Protein AF-A0A6J1W9Q0-F1 (afdb_monomer_lite)

Sequence (179 aa):
AVVTSNSHYTSCCKPRTNCSWNESGKCPFRPWLVSSNSLGTTKKGIGPAYASKASRTGLRICDLLADFNEFSKKFKVLAQQYKTSYPTLNIDTEAELEQLKIYAEKIRPLVKDGVYFMYQALHGPSKKILVEGANAALLDIDFGTYPFVTSSNCTVGGVCTGLGIPPHYIGKVYGVVKA

Organism: NCBI:txid8663

Foldseek 3Di:
DEDALDLPQWDPQDDPDDDPDDPVRDDLQADPPDDVPDLPDPRRCQQVRLVCVVVVLTDGLCLLQPDLVSVLVSQVVVVVVVCVVPVPRDDPSVVVSVVSNVVNVVCVVVDDDLQVVVVCCQPPPPDDYDYDFPDAQLQAVPRHPPPSHGSHGRDPVSNCVRRVDDPVSDDDDDHDDDD

InterPro domains:
  IPR001114 Adenylosuccinate synthetase [MF_00011] (1-179)
  IPR001114 Adenylosuccinate synthetase [PF00709] (36-179)
  IPR001114 Adenylosuccinate synthetase [PTHR11846] (36-179)
  IPR001114 Adenylosuccinate synthetase [SM00788] (1-179)
  IPR027417 P-loop containing nucleoside triphosphate hydrolase [SSF52540] (35-179)
  IPR033128 Adenylosuccinate synthase, active site [PS00513] (45-56)
  IPR042109 Adenylosuccinate synthetase, domain 1 [G3DSA:3.40.440.10] (70-176)

Secondary structure (DSSP, 8-state):
-EEE-----BSS----S-----TT---S-------SS-----SSSHHHHHHHHHTT---BHHHHHS-HHHHHHHHHHHHHHHHHH-TT----HHHHHHHHHHHHHHHGGG---HHHHHHHHHHSS----EEE--S-GGG-TTTSSTTSS-SS--STHHHHHHHT--GGG----------

Structure (mmCIF, N/CA/C/O backbone):
data_AF-A0A6J1W9Q0-F1
#
_entry.id   AF-A0A6J1W9Q0-F1
#
loop_
_atom_site.group_PDB
_atom_site.id
_atom_site.type_symbol
_atom_site.label_atom_id
_atom_site.label_alt_id
_atom_site.label_comp_id
_atom_site.label_asym_id
_atom_site.label_entity_id
_atom_site.label_seq_id
_atom_site.pdbx_PDB_ins_code
_atom_site.Cartn_x
_atom_site.Cartn_y
_atom_site.Cartn_z
_atom_site.occupancy
_atom_site.B_iso_or_equiv
_atom_site.auth_seq_id
_atom_site.auth_comp_id
_atom_site.auth_asym_id
_atom_site.auth_atom_id
_atom_site.pdbx_PDB_model_num
ATOM 1 N N . ALA A 1 1 ? -5.910 10.651 14.090 1.00 31.61 1 ALA A N 1
ATOM 2 C CA . ALA A 1 1 ? -5.045 10.600 12.890 1.00 31.61 1 ALA A CA 1
ATOM 3 C C . ALA A 1 1 ? -5.776 9.805 11.821 1.00 31.61 1 ALA A C 1
ATOM 5 O O . ALA A 1 1 ? -6.305 8.749 12.156 1.00 31.61 1 ALA A O 1
ATOM 6 N N . VAL A 1 2 ? -5.869 10.334 10.599 1.00 27.55 2 VAL A N 1
ATOM 7 C CA . VAL A 1 2 ? -6.388 9.578 9.453 1.00 27.55 2 VAL A CA 1
ATOM 8 C C . VAL A 1 2 ? -5.250 8.698 8.963 1.00 27.55 2 VAL A C 1
ATOM 10 O O . VAL A 1 2 ? -4.210 9.211 8.553 1.00 27.55 2 VAL A O 1
ATOM 13 N N . VAL A 1 3 ? -5.412 7.387 9.084 1.00 34.75 3 VAL A N 1
ATOM 14 C CA . VAL A 1 3 ? -4.444 6.414 8.582 1.00 34.75 3 VAL A CA 1
ATOM 15 C C . VAL A 1 3 ? -5.132 5.693 7.441 1.00 34.75 3 VAL A C 1
ATOM 17 O O . VAL A 1 3 ? -6.069 4.927 7.648 1.00 34.75 3 VAL A O 1
ATOM 20 N N . THR A 1 4 ? -4.714 5.974 6.214 1.00 31.38 4 THR A N 1
ATOM 21 C CA . THR A 1 4 ? -5.242 5.252 5.060 1.00 31.38 4 THR A CA 1
ATOM 22 C C . THR A 1 4 ? -4.710 3.824 5.129 1.00 31.38 4 THR A C 1
ATOM 24 O O . THR A 1 4 ? -3.499 3.626 4.996 1.00 31.38 4 THR A O 1
ATOM 27 N N . SER A 1 5 ? -5.587 2.837 5.350 1.00 31.23 5 SER A N 1
ATOM 28 C CA . SER A 1 5 ? -5.245 1.412 5.278 1.00 31.23 5 SER A CA 1
ATOM 29 C C . SER A 1 5 ? -5.070 1.030 3.827 1.00 31.23 5 SER A C 1
ATOM 31 O O . SER A 1 5 ? -5.930 0.443 3.180 1.00 31.23 5 SER A O 1
ATOM 33 N N . ASN A 1 6 ? -3.937 1.421 3.293 1.00 34.41 6 ASN A N 1
ATOM 34 C CA . ASN A 1 6 ? -3.484 0.910 2.042 1.00 34.41 6 ASN A CA 1
ATOM 35 C C . ASN A 1 6 ? -2.184 0.220 2.379 1.00 34.41 6 ASN A C 1
ATOM 37 O O . ASN A 1 6 ? -1.192 0.870 2.694 1.00 34.41 6 ASN A O 1
ATOM 41 N N . SER A 1 7 ? -2.174 -1.105 2.254 1.00 30.86 7 SER A N 1
ATOM 42 C CA . SER A 1 7 ? -0.979 -1.957 2.214 1.00 30.86 7 SER A CA 1
ATOM 43 C C . SER A 1 7 ? -0.062 -1.605 1.014 1.00 30.86 7 SER A C 1
ATOM 45 O O . SER A 1 7 ? 0.660 -2.458 0.493 1.00 30.86 7 SER A O 1
ATOM 47 N N . HIS A 1 8 ? -0.130 -0.355 0.541 1.00 39.38 8 HIS A N 1
ATOM 48 C CA . HIS A 1 8 ? 0.546 0.301 -0.565 1.00 39.38 8 HIS A CA 1
ATOM 49 C C . HIS A 1 8 ? 1.897 0.851 -0.094 1.00 39.38 8 HIS A C 1
ATOM 51 O O . HIS A 1 8 ? 2.197 2.030 -0.246 1.00 39.38 8 HIS A O 1
ATOM 57 N N . TYR A 1 9 ? 2.730 -0.009 0.482 1.00 36.16 9 TYR A N 1
ATOM 58 C CA . TYR A 1 9 ? 4.167 0.270 0.554 1.00 36.16 9 TYR A CA 1
ATOM 59 C C . TYR A 1 9 ? 4.925 -0.340 -0.633 1.00 36.16 9 TYR A C 1
ATOM 61 O O . TYR A 1 9 ? 6.139 -0.194 -0.722 1.00 36.16 9 TYR A O 1
ATOM 69 N N . THR A 1 10 ? 4.211 -0.979 -1.567 1.00 30.69 10 THR A N 1
ATOM 70 C CA . THR A 1 10 ? 4.714 -1.472 -2.856 1.00 30.69 10 THR A CA 1
ATOM 71 C C . THR A 1 10 ? 4.113 -0.648 -3.993 1.00 30.69 10 THR A C 1
ATOM 73 O O . THR A 1 10 ? 2.891 -0.545 -4.097 1.00 30.69 10 THR A O 1
ATOM 76 N N . SER A 1 11 ? 4.971 -0.136 -4.872 1.00 27.98 11 SER A N 1
ATOM 77 C CA . SER A 1 11 ? 4.718 0.811 -5.972 1.00 27.98 11 SER A CA 1
ATOM 78 C C . SER A 1 11 ? 4.686 2.293 -5.581 1.00 27.98 11 SER A C 1
ATOM 80 O O . SER A 1 11 ? 3.823 2.790 -4.862 1.00 27.98 11 SER A O 1
ATOM 82 N N . CYS A 1 12 ? 5.661 3.011 -6.129 1.00 26.39 12 CYS A N 1
ATOM 83 C CA . CYS A 1 12 ? 5.947 4.432 -5.977 1.00 26.39 12 CYS A CA 1
ATOM 84 C C . CYS A 1 12 ? 4.874 5.373 -6.583 1.00 26.39 12 CYS A C 1
ATOM 86 O O . CYS A 1 12 ? 5.180 6.489 -6.983 1.00 26.39 12 CYS A O 1
ATOM 88 N N . CYS A 1 13 ? 3.610 4.949 -6.687 1.00 25.86 13 CYS A N 1
ATOM 89 C CA . CYS A 1 13 ? 2.576 5.645 -7.468 1.00 25.86 13 CYS A CA 1
ATOM 90 C C . CYS A 1 13 ? 1.477 6.335 -6.644 1.00 25.86 13 CYS A C 1
ATOM 92 O O . CYS A 1 13 ? 0.440 6.701 -7.197 1.00 25.86 13 CYS A O 1
ATOM 94 N N . LYS A 1 14 ? 1.676 6.572 -5.342 1.00 24.06 14 LYS A N 1
ATOM 95 C CA . LYS A 1 14 ? 0.823 7.519 -4.601 1.00 24.06 14 LYS A CA 1
ATOM 96 C C . LYS A 1 14 ? 1.588 8.370 -3.574 1.00 24.06 14 LYS A C 1
ATOM 98 O O . LYS A 1 14 ? 1.379 8.217 -2.374 1.00 24.06 14 LYS A O 1
ATOM 103 N N . PRO A 1 15 ? 2.370 9.370 -4.006 1.00 23.48 15 PRO A N 1
ATOM 104 C CA . PRO A 1 15 ? 2.424 10.642 -3.307 1.00 23.48 15 PRO A CA 1
ATOM 105 C C . PRO A 1 15 ? 1.226 11.480 -3.765 1.00 23.48 15 PRO A C 1
ATOM 107 O O . PRO A 1 15 ? 1.088 11.831 -4.935 1.00 23.48 15 PRO A O 1
ATOM 110 N N . ARG A 1 16 ? 0.319 11.789 -2.837 1.00 24.72 16 ARG A N 1
ATOM 111 C CA . ARG A 1 16 ? -0.738 12.784 -3.036 1.00 24.72 16 ARG A CA 1
ATOM 112 C C . ARG A 1 16 ? -0.097 14.174 -2.937 1.00 24.72 16 ARG A C 1
ATOM 114 O O . ARG A 1 16 ? -0.240 14.855 -1.933 1.00 24.72 16 ARG A O 1
ATOM 121 N N . THR A 1 17 ? 0.646 14.569 -3.960 1.00 21.19 17 THR A N 1
ATOM 122 C CA . THR A 1 17 ? 1.055 15.955 -4.199 1.00 21.19 17 THR A CA 1
ATOM 123 C C . THR A 1 17 ? 0.799 16.244 -5.666 1.00 21.19 17 THR A C 1
ATOM 125 O O . THR A 1 17 ? 1.128 15.433 -6.528 1.00 21.19 17 THR A O 1
ATOM 128 N N . ASN A 1 18 ? 0.115 17.358 -5.924 1.00 23.34 18 ASN A N 1
ATOM 129 C CA . ASN A 1 18 ? -0.249 17.851 -7.246 1.00 23.34 18 ASN A CA 1
ATOM 130 C C . ASN A 1 18 ? 0.894 17.637 -8.249 1.00 23.34 18 ASN A C 1
ATOM 132 O O . ASN A 1 18 ? 1.870 18.386 -8.250 1.00 23.34 18 ASN A O 1
ATOM 136 N N . CYS A 1 19 ? 0.768 16.618 -9.102 1.00 22.41 19 CYS A N 1
ATOM 137 C CA . CYS A 1 19 ? 1.488 16.612 -10.362 1.00 22.41 19 CYS A CA 1
ATOM 138 C C . CYS A 1 19 ? 0.915 17.776 -11.160 1.00 22.41 19 CYS A C 1
ATOM 140 O O . CYS A 1 19 ? -0.295 17.834 -11.391 1.00 22.41 19 CYS A O 1
ATOM 142 N N . SER A 1 20 ? 1.777 18.722 -11.516 1.00 19.47 20 SER A N 1
ATOM 143 C CA . SER A 1 20 ? 1.488 19.710 -12.541 1.00 19.47 20 SER A CA 1
ATOM 144 C C . SER A 1 20 ? 0.958 18.967 -13.760 1.00 19.47 20 SER A C 1
ATOM 146 O O . SER A 1 20 ? 1.630 18.118 -14.348 1.00 19.47 20 SER A O 1
ATOM 148 N N . TRP A 1 21 ? -0.304 19.241 -14.059 1.00 24.45 21 TRP A N 1
ATOM 149 C CA . TRP A 1 21 ? -0.991 18.769 -15.238 1.00 24.45 21 TRP A CA 1
ATOM 150 C C . TRP A 1 21 ? -0.261 19.348 -16.450 1.00 24.45 21 TRP A C 1
ATOM 152 O O . TRP A 1 21 ? -0.447 20.514 -16.774 1.00 24.45 21 TRP A O 1
ATOM 162 N N . ASN A 1 22 ? 0.569 18.553 -17.128 1.00 23.34 22 ASN A N 1
ATOM 163 C CA . ASN A 1 22 ? 0.804 18.821 -18.543 1.00 23.34 22 ASN A CA 1
ATOM 164 C C . ASN A 1 22 ? -0.541 18.647 -19.261 1.00 23.34 22 ASN A C 1
ATOM 166 O O . ASN A 1 22 ? -1.317 17.758 -18.890 1.00 23.34 22 ASN A O 1
ATOM 170 N N . GLU A 1 23 ? -0.793 19.458 -20.292 1.00 27.34 23 GLU A N 1
ATOM 171 C CA . GLU A 1 23 ? -2.040 19.593 -21.079 1.00 27.34 23 GLU A CA 1
ATOM 172 C C . GLU A 1 23 ? -2.612 18.282 -21.670 1.00 27.34 23 GLU A C 1
ATOM 174 O O . GLU A 1 23 ? -3.638 18.274 -22.339 1.00 27.34 23 GLU A O 1
ATOM 179 N N . SER A 1 24 ? -1.986 17.138 -21.394 1.00 28.44 24 SER A N 1
ATOM 180 C CA . SER A 1 24 ? -2.400 15.802 -21.815 1.00 28.44 24 SER A CA 1
ATOM 181 C C . SER A 1 24 ? -2.832 14.853 -20.683 1.00 28.44 24 SER A C 1
ATOM 183 O O . SER A 1 24 ? -3.277 13.745 -20.991 1.00 28.44 24 SER A O 1
ATOM 185 N N . GLY A 1 25 ? -2.744 15.239 -19.400 1.00 24.89 25 GLY A N 1
ATOM 186 C CA . GLY A 1 25 ? -3.413 14.556 -18.275 1.00 24.89 25 GLY A CA 1
ATOM 187 C C . GLY A 1 25 ? -3.114 13.057 -18.075 1.00 24.89 25 GLY A C 1
ATOM 188 O O . GLY A 1 25 ? -4.000 12.313 -17.649 1.00 24.89 25 GLY A O 1
ATOM 189 N N . LYS A 1 26 ? -1.911 12.560 -18.399 1.00 25.22 26 LYS A N 1
ATOM 190 C CA . LYS A 1 26 ? -1.602 11.111 -18.392 1.00 25.22 26 LYS A CA 1
ATOM 191 C C . LYS A 1 26 ? -0.473 10.734 -17.420 1.00 25.22 26 LYS A C 1
ATOM 193 O O . LYS A 1 26 ? 0.623 11.267 -17.502 1.00 25.22 26 LYS A O 1
ATOM 198 N N . CYS A 1 27 ? -0.745 9.756 -16.547 1.00 27.73 27 CYS A N 1
ATOM 199 C CA . CYS A 1 27 ? 0.261 9.001 -15.784 1.00 27.73 27 CYS A CA 1
ATOM 200 C C . CYS A 1 27 ? 1.094 8.093 -16.722 1.00 27.73 27 CYS A C 1
ATOM 202 O O . CYS A 1 27 ? 0.492 7.454 -17.592 1.00 27.73 27 CYS A O 1
ATOM 204 N N . PRO A 1 28 ? 2.424 7.966 -16.523 1.00 36.19 28 PRO A N 1
ATOM 205 C CA . PRO A 1 28 ? 3.300 7.135 -17.363 1.00 36.19 28 PRO A CA 1
ATOM 206 C C . PRO A 1 28 ? 3.031 5.622 -17.227 1.00 36.19 28 PRO A C 1
ATOM 208 O O . PRO A 1 28 ? 3.208 4.868 -18.181 1.00 36.19 28 PRO A O 1
ATOM 211 N N . PHE A 1 29 ? 2.470 5.167 -16.101 1.00 35.03 29 PHE A N 1
ATOM 212 C CA . PHE A 1 29 ? 2.027 3.779 -15.906 1.00 35.03 29 PHE A CA 1
ATOM 213 C C . PHE A 1 29 ? 0.600 3.537 -16.448 1.00 35.03 29 PHE A C 1
ATOM 215 O O . PHE A 1 29 ? -0.365 3.416 -15.689 1.00 35.03 29 PHE A O 1
ATOM 222 N N . ARG A 1 30 ? 0.444 3.451 -17.777 1.00 37.09 30 ARG A N 1
ATOM 223 C CA . ARG A 1 30 ? -0.787 2.946 -18.429 1.00 37.09 30 ARG A CA 1
ATOM 224 C C . ARG A 1 30 ? -0.855 1.404 -18.389 1.00 37.09 30 ARG A C 1
ATOM 226 O O . ARG A 1 30 ? 0.121 0.759 -18.753 1.00 37.09 30 ARG A O 1
ATOM 233 N N . PRO A 1 31 ? -1.996 0.780 -18.034 1.00 39.03 31 PRO A N 1
ATOM 234 C CA . PRO A 1 31 ? -2.253 -0.646 -18.250 1.00 39.03 31 PRO A CA 1
ATOM 235 C C . PRO A 1 31 ? -2.731 -0.899 -19.679 1.00 39.03 31 PRO A C 1
ATOM 237 O O . PRO A 1 31 ? -3.714 -0.300 -20.120 1.00 39.03 31 PRO A O 1
ATOM 240 N N . TRP A 1 32 ? -2.045 -1.808 -20.369 1.00 41.00 32 TRP A N 1
ATOM 241 C CA . TRP A 1 32 ? -2.254 -2.148 -21.782 1.00 41.00 32 TRP A CA 1
ATOM 242 C C . TRP A 1 32 ? -2.879 -3.534 -22.004 1.00 41.00 32 TRP A C 1
ATOM 244 O O . TRP A 1 32 ? -2.965 -4.000 -23.133 1.00 41.00 32 TRP A O 1
ATOM 254 N N . LEU A 1 33 ? -3.373 -4.184 -20.947 1.00 36.72 33 LEU A N 1
ATOM 255 C CA . LEU A 1 33 ? -4.190 -5.393 -21.071 1.00 36.72 33 LEU A CA 1
ATOM 256 C C . LEU A 1 33 ? -5.625 -4.999 -21.449 1.00 36.72 33 LEU A C 1
ATOM 258 O O . LEU A 1 33 ? -6.505 -4.900 -20.595 1.00 36.72 33 LEU A O 1
ATOM 262 N N . VAL A 1 34 ? -5.845 -4.711 -22.732 1.00 36.50 34 VAL A N 1
ATOM 263 C CA . VAL A 1 34 ? -7.186 -4.614 -23.321 1.00 36.50 34 VAL A CA 1
ATOM 264 C C . VAL A 1 34 ? -7.349 -5.789 -24.280 1.00 36.50 34 VAL A C 1
ATOM 266 O O . VAL A 1 34 ? -7.048 -5.680 -25.462 1.00 36.50 34 VAL A O 1
ATOM 269 N N . SER A 1 35 ? -7.800 -6.928 -23.756 1.00 32.72 35 SER A N 1
ATOM 270 C CA . SER A 1 35 ? -8.525 -7.915 -24.559 1.00 32.72 35 SER A CA 1
ATOM 271 C C . SER A 1 35 ? -10.020 -7.576 -24.519 1.00 32.72 35 SER A C 1
ATOM 273 O O . SER A 1 35 ? -10.472 -6.827 -23.648 1.00 32.72 35 SER A O 1
ATOM 275 N N . SER A 1 36 ? -10.790 -8.099 -25.472 1.00 36.41 36 SER A N 1
ATOM 276 C CA . SER A 1 36 ? -12.226 -7.836 -25.683 1.00 36.41 36 SER A CA 1
ATOM 277 C C . SER A 1 36 ? -13.129 -8.072 -24.458 1.00 36.41 36 SER A C 1
ATOM 279 O O . SER A 1 36 ? -14.249 -7.573 -24.439 1.00 36.41 36 SER A O 1
ATOM 281 N N . ASN A 1 37 ? -12.624 -8.727 -23.408 1.00 46.97 37 ASN A N 1
ATOM 282 C CA . ASN A 1 37 ? -13.227 -8.801 -22.074 1.00 46.97 37 ASN A CA 1
ATOM 283 C C . ASN A 1 37 ? -12.552 -7.812 -21.111 1.00 46.97 37 ASN A C 1
ATOM 285 O O . ASN A 1 37 ? -11.900 -8.198 -20.138 1.00 46.97 37 ASN A O 1
ATOM 289 N N . SER A 1 38 ? -12.657 -6.511 -21.393 1.00 55.19 38 SER A N 1
ATOM 290 C CA . SER A 1 38 ? -12.005 -5.503 -20.559 1.00 55.19 38 SER A CA 1
ATOM 291 C C . SER A 1 38 ? -12.669 -5.442 -19.179 1.00 55.19 38 SER A C 1
ATOM 293 O O . SER A 1 38 ? -13.830 -5.059 -19.068 1.00 55.19 38 SER A O 1
ATOM 295 N N . LEU A 1 39 ? -11.917 -5.745 -18.119 1.00 60.22 39 LEU A N 1
ATOM 296 C CA . LEU A 1 39 ? -12.383 -5.729 -16.721 1.00 60.22 39 LEU A CA 1
ATOM 297 C C . LEU A 1 39 ? -12.776 -4.332 -16.191 1.00 60.22 39 LEU A C 1
ATOM 299 O O . LEU A 1 39 ? -13.022 -4.174 -15.001 1.00 60.22 39 LEU A O 1
ATOM 303 N N . GLY A 1 40 ? -12.772 -3.289 -17.029 1.00 61.28 40 GLY A N 1
ATOM 304 C CA . GLY A 1 40 ? -13.080 -1.923 -16.593 1.00 61.28 40 GLY A CA 1
ATOM 305 C C . GLY A 1 40 ? -12.062 -1.352 -15.598 1.00 61.28 40 GLY A C 1
ATOM 306 O O . GLY A 1 40 ? -12.415 -0.542 -14.744 1.00 61.28 40 GLY A O 1
ATOM 307 N N . THR A 1 41 ? -10.791 -1.772 -15.669 1.00 67.81 41 THR A N 1
ATOM 308 C CA . THR A 1 41 ? -9.772 -1.293 -14.722 1.00 67.81 41 THR A CA 1
ATOM 309 C C . THR A 1 41 ? -9.579 0.223 -14.827 1.00 67.81 41 THR A C 1
ATOM 311 O O . THR A 1 41 ? -9.686 0.818 -15.899 1.00 67.81 41 THR A O 1
ATOM 314 N N . THR A 1 42 ? -9.202 0.865 -13.716 1.00 70.06 42 THR A N 1
ATOM 315 C CA . THR A 1 42 ? -8.977 2.326 -13.652 1.00 70.06 42 THR A CA 1
ATOM 316 C C . THR A 1 42 ? -7.806 2.819 -14.503 1.00 70.06 42 THR A C 1
ATOM 318 O O . THR A 1 42 ? -7.540 4.018 -14.548 1.00 70.06 42 THR A O 1
ATOM 321 N N . LYS A 1 43 ? -7.077 1.907 -15.158 1.00 73.44 43 LYS A N 1
ATOM 322 C CA . LYS A 1 43 ? -5.883 2.199 -15.950 1.00 73.44 43 LYS A CA 1
ATOM 323 C C . LYS A 1 43 ? -4.785 2.943 -15.162 1.00 73.44 43 LYS A C 1
ATOM 325 O O . LYS A 1 43 ? -4.034 3.721 -15.736 1.00 73.44 43 LYS A O 1
ATOM 330 N N . LYS A 1 44 ? -4.675 2.678 -13.852 1.00 74.19 44 LYS A N 1
ATOM 331 C CA . LYS A 1 44 ? -3.683 3.292 -12.938 1.00 74.19 44 LYS A CA 1
ATOM 332 C C . LYS A 1 44 ? -2.527 2.370 -12.522 1.00 74.19 44 LYS A C 1
ATOM 334 O O . LYS A 1 44 ? -1.796 2.697 -11.599 1.00 74.19 44 LYS A O 1
ATOM 339 N N . GLY A 1 45 ? -2.405 1.183 -13.118 1.00 77.75 45 GLY A N 1
ATOM 340 C CA . GLY A 1 45 ? -1.315 0.248 -12.799 1.00 77.75 45 GLY A CA 1
ATOM 341 C C . GLY A 1 45 ? -1.455 -0.521 -11.475 1.00 77.75 45 GLY A C 1
ATOM 342 O O . GLY A 1 45 ? -0.514 -1.201 -11.081 1.00 77.75 45 GLY A O 1
ATOM 343 N N . ILE A 1 46 ? -2.619 -0.475 -10.810 1.00 80.69 46 ILE A N 1
ATOM 344 C CA . ILE A 1 46 ? -2.839 -1.157 -9.517 1.00 80.69 46 ILE A CA 1
ATOM 345 C C . ILE A 1 46 ? -2.650 -2.678 -9.632 1.00 80.69 46 ILE A C 1
ATOM 347 O O . ILE A 1 46 ? -1.904 -3.257 -8.851 1.00 80.69 46 ILE A O 1
ATOM 351 N N . GLY A 1 47 ? -3.260 -3.320 -10.633 1.00 82.31 47 GLY A N 1
ATOM 352 C CA . GLY A 1 47 ? -3.129 -4.768 -10.840 1.00 82.31 47 GLY A CA 1
ATOM 353 C C . GLY A 1 47 ? -1.678 -5.229 -11.038 1.00 82.31 47 GLY A C 1
ATOM 354 O O . GLY A 1 47 ? -1.208 -6.057 -10.259 1.00 82.31 47 GLY A O 1
ATOM 355 N N . PRO A 1 48 ? -0.928 -4.657 -12.004 1.00 82.62 48 PRO A N 1
ATOM 356 C CA . PRO A 1 48 ? 0.490 -4.974 -12.193 1.00 82.62 48 PRO A CA 1
ATOM 357 C C . PRO A 1 48 ? 1.348 -4.765 -10.935 1.00 82.62 48 PRO A C 1
ATOM 359 O O . PRO A 1 48 ? 2.179 -5.611 -10.609 1.00 82.62 48 PRO A O 1
ATOM 362 N N . ALA A 1 49 ? 1.107 -3.695 -10.169 1.00 83.81 49 ALA A N 1
ATOM 363 C CA . ALA A 1 49 ? 1.816 -3.461 -8.911 1.00 83.81 49 ALA A CA 1
ATOM 364 C C . ALA A 1 49 ? 1.573 -4.579 -7.877 1.00 83.81 49 ALA A C 1
ATOM 366 O O . ALA A 1 49 ? 2.520 -5.047 -7.237 1.00 83.81 49 ALA A O 1
ATOM 367 N N . TYR A 1 50 ? 0.327 -5.043 -7.733 1.00 84.50 50 TYR A N 1
ATOM 368 C CA . TYR A 1 50 ? -0.008 -6.176 -6.862 1.00 84.50 50 TYR A CA 1
ATOM 369 C C . TYR A 1 50 ? 0.550 -7.507 -7.388 1.00 84.50 50 TYR A C 1
ATOM 371 O O . TYR A 1 50 ? 0.992 -8.331 -6.588 1.00 84.50 50 TYR A O 1
ATOM 379 N N . ALA A 1 51 ? 0.635 -7.697 -8.707 1.00 85.19 51 ALA A N 1
ATOM 380 C CA . ALA A 1 51 ? 1.273 -8.871 -9.304 1.00 85.19 51 ALA A CA 1
ATOM 381 C C . ALA A 1 51 ? 2.783 -8.923 -9.006 1.00 85.19 51 ALA A C 1
ATOM 383 O O . ALA A 1 51 ? 3.296 -9.971 -8.606 1.00 85.19 51 ALA A O 1
ATOM 384 N N . SER A 1 52 ? 3.496 -7.793 -9.102 1.00 85.25 52 SER A N 1
ATOM 385 C CA . SER A 1 52 ? 4.907 -7.707 -8.689 1.00 85.25 52 SER A CA 1
ATOM 386 C C . SER A 1 52 ? 5.093 -7.929 -7.187 1.00 85.25 52 SER A C 1
ATOM 388 O O . SER A 1 52 ? 6.082 -8.537 -6.777 1.00 85.25 52 SER A O 1
ATOM 390 N N . LYS A 1 53 ? 4.144 -7.481 -6.353 1.00 86.56 53 LYS A N 1
ATOM 391 C CA . LYS A 1 53 ? 4.140 -7.784 -4.913 1.00 86.56 53 LYS A CA 1
ATOM 392 C C . LYS A 1 53 ? 3.997 -9.288 -4.664 1.00 86.56 53 LYS A C 1
ATOM 394 O O . LYS A 1 53 ? 4.789 -9.843 -3.909 1.00 86.56 53 LYS A O 1
ATOM 399 N N . ALA A 1 54 ? 3.030 -9.942 -5.309 1.00 86.19 54 ALA A N 1
ATOM 400 C CA . ALA A 1 54 ? 2.812 -11.385 -5.187 1.00 86.19 54 ALA A CA 1
ATOM 401 C C . ALA A 1 54 ? 4.020 -12.193 -5.690 1.00 86.19 54 ALA A C 1
ATOM 403 O O . ALA A 1 54 ? 4.437 -13.154 -5.048 1.00 86.19 54 ALA A O 1
ATOM 404 N N . SER A 1 55 ? 4.643 -11.732 -6.778 1.00 88.38 55 SER A N 1
ATOM 405 C CA . SER A 1 55 ? 5.847 -12.335 -7.368 1.00 88.38 55 SER A CA 1
ATOM 406 C C . SER A 1 55 ? 7.135 -12.012 -6.603 1.00 88.38 55 SER A C 1
ATOM 408 O O . SER A 1 55 ? 8.197 -12.504 -6.970 1.00 88.38 55 SER A O 1
ATOM 410 N N . ARG A 1 56 ? 7.070 -11.179 -5.551 1.00 87.62 56 ARG A N 1
ATOM 411 C CA . ARG A 1 56 ? 8.220 -10.720 -4.745 1.00 87.62 56 ARG A CA 1
ATOM 412 C C . ARG A 1 56 ? 9.308 -9.993 -5.552 1.00 87.62 56 ARG A C 1
ATOM 414 O O . ARG A 1 56 ? 10.438 -9.873 -5.093 1.00 87.62 56 ARG A O 1
ATOM 421 N N . THR A 1 57 ? 8.960 -9.474 -6.728 1.00 85.31 57 THR A N 1
ATOM 422 C CA . THR A 1 57 ? 9.840 -8.674 -7.598 1.00 85.31 57 THR A CA 1
ATOM 423 C C . THR A 1 57 ? 9.582 -7.171 -7.474 1.00 85.31 57 THR A C 1
ATOM 425 O O . THR A 1 57 ? 10.320 -6.360 -8.028 1.00 85.31 57 THR A O 1
ATOM 428 N N . GLY A 1 58 ? 8.519 -6.781 -6.765 1.00 83.75 58 GLY A N 1
ATOM 429 C CA . GLY A 1 58 ? 8.142 -5.384 -6.576 1.00 83.75 58 GLY A CA 1
ATOM 430 C C . GLY A 1 58 ? 9.103 -4.602 -5.678 1.00 83.75 58 GLY A C 1
ATOM 431 O O . GLY A 1 58 ? 9.690 -5.142 -4.745 1.00 83.75 58 GLY A O 1
ATOM 432 N N . LEU A 1 59 ? 9.191 -3.298 -5.937 1.00 87.31 59 LEU A N 1
ATOM 433 C CA . LEU A 1 59 ? 9.980 -2.348 -5.151 1.00 87.31 59 LEU A CA 1
ATOM 434 C C . LEU A 1 59 ? 9.118 -1.624 -4.116 1.00 87.31 59 LEU A C 1
ATOM 436 O O . LEU A 1 59 ? 7.948 -1.294 -4.372 1.00 87.31 59 LEU A O 1
ATOM 440 N N . ARG A 1 60 ? 9.713 -1.352 -2.953 1.00 87.25 60 ARG A N 1
ATOM 441 C CA . ARG A 1 60 ? 9.081 -0.655 -1.830 1.00 87.25 60 ARG A CA 1
ATOM 442 C C . ARG A 1 60 ? 9.717 0.704 -1.566 1.00 87.25 60 ARG A C 1
ATOM 444 O O . ARG A 1 60 ? 10.831 0.990 -1.991 1.00 87.25 60 ARG A O 1
ATOM 451 N N . ILE A 1 61 ? 9.012 1.527 -0.791 1.00 87.62 61 ILE A N 1
ATOM 452 C CA . ILE A 1 61 ? 9.503 2.847 -0.356 1.00 87.62 61 ILE A CA 1
ATOM 453 C C . ILE A 1 61 ? 10.798 2.725 0.464 1.00 87.62 61 ILE A C 1
ATOM 455 O O . ILE A 1 61 ? 11.685 3.563 0.328 1.00 87.62 61 ILE A O 1
ATOM 459 N N . CYS A 1 62 ? 10.937 1.672 1.276 1.00 86.56 62 CYS A N 1
ATOM 460 C CA . CYS A 1 62 ? 12.176 1.424 2.015 1.00 86.56 62 CYS A CA 1
ATOM 461 C C . CYS A 1 62 ? 13.372 1.200 1.081 1.00 86.56 62 CYS A C 1
ATOM 463 O O . CYS A 1 62 ? 14.458 1.684 1.375 1.00 86.56 62 CYS A O 1
ATOM 465 N N . ASP A 1 63 ? 13.161 0.533 -0.057 1.00 86.31 63 ASP A N 1
ATOM 466 C CA . ASP A 1 63 ? 14.222 0.266 -1.029 1.00 86.31 63 ASP A CA 1
ATOM 467 C C . ASP A 1 63 ? 14.647 1.566 -1.731 1.00 86.31 63 ASP A C 1
ATOM 469 O O . ASP A 1 63 ? 15.830 1.775 -1.966 1.00 86.31 63 ASP A O 1
ATOM 473 N N . LEU A 1 64 ? 13.692 2.464 -2.012 1.00 88.00 64 LEU A N 1
ATOM 474 C CA . LEU A 1 64 ? 13.955 3.771 -2.627 1.00 88.00 64 LEU A CA 1
ATOM 475 C C . LEU A 1 64 ? 14.782 4.698 -1.724 1.00 88.00 64 LEU A C 1
ATOM 477 O O . LEU A 1 64 ? 15.595 5.474 -2.220 1.00 88.00 64 LEU A O 1
ATOM 481 N N . LEU A 1 65 ? 14.553 4.650 -0.409 1.00 86.44 65 LEU A N 1
ATOM 482 C CA . LEU A 1 65 ? 15.200 5.552 0.548 1.00 86.44 65 LEU A CA 1
ATOM 483 C C . LEU A 1 65 ? 16.521 5.027 1.125 1.00 86.44 65 LEU A C 1
ATOM 485 O O . LEU A 1 65 ? 17.236 5.823 1.734 1.00 86.44 65 LEU A O 1
ATOM 489 N N . ALA A 1 66 ? 16.818 3.733 0.961 1.00 86.00 66 ALA A N 1
ATOM 490 C CA . ALA A 1 66 ? 18.020 3.086 1.486 1.00 86.00 66 ALA A CA 1
ATOM 491 C C . ALA A 1 66 ? 19.266 3.402 0.638 1.00 86.00 66 ALA A C 1
ATOM 493 O O . ALA A 1 66 ? 19.941 4.398 0.890 1.00 86.00 66 ALA A O 1
ATOM 494 N N . ASP A 1 67 ? 19.565 2.581 -0.373 1.00 91.00 67 ASP A N 1
ATOM 495 C CA . ASP A 1 67 ? 20.630 2.833 -1.348 1.00 91.00 67 ASP A CA 1
ATOM 496 C C . ASP A 1 67 ? 20.027 3.001 -2.744 1.00 91.00 67 ASP A C 1
ATOM 498 O O . ASP A 1 67 ? 19.496 2.063 -3.348 1.00 91.00 67 ASP A O 1
ATOM 502 N N . PHE A 1 68 ? 20.146 4.215 -3.279 1.00 90.62 68 PHE A N 1
ATOM 503 C CA . PHE A 1 68 ? 19.624 4.553 -4.595 1.00 90.62 68 PHE A CA 1
ATOM 504 C C . PHE A 1 68 ? 20.317 3.772 -5.724 1.00 90.62 68 PHE A C 1
ATOM 506 O O . PHE A 1 68 ? 19.696 3.494 -6.753 1.00 90.62 68 PHE A O 1
ATOM 513 N N . ASN A 1 69 ? 21.581 3.374 -5.550 1.00 91.81 69 ASN A N 1
ATOM 514 C CA . ASN A 1 69 ? 22.306 2.596 -6.555 1.00 91.81 69 ASN A CA 1
ATOM 515 C C . ASN A 1 69 ? 21.761 1.168 -6.644 1.00 91.81 69 ASN A C 1
ATOM 517 O O . ASN A 1 69 ? 21.514 0.660 -7.742 1.00 91.81 69 ASN A O 1
ATOM 521 N N . GLU A 1 70 ? 21.540 0.521 -5.498 1.00 91.56 70 GLU A N 1
ATOM 522 C CA . GLU A 1 70 ? 20.908 -0.797 -5.440 1.00 91.56 70 GLU A CA 1
ATOM 523 C C . GLU A 1 70 ? 19.461 -0.743 -5.951 1.00 91.56 70 GLU A C 1
ATOM 525 O O . GLU A 1 70 ? 19.057 -1.580 -6.765 1.00 91.56 70 GLU A O 1
ATOM 530 N N . PHE A 1 71 ? 18.702 0.282 -5.550 1.00 91.56 71 PHE A N 1
ATOM 531 C CA . PHE A 1 71 ? 17.353 0.528 -6.054 1.00 91.56 71 PHE A CA 1
ATOM 532 C C . PHE A 1 71 ? 17.331 0.648 -7.581 1.00 91.56 71 PHE A C 1
ATOM 534 O O . PHE A 1 71 ? 16.537 -0.023 -8.241 1.00 91.56 71 PHE A O 1
ATOM 541 N N . SER A 1 72 ? 18.243 1.439 -8.152 1.00 91.75 72 SER A N 1
ATOM 542 C CA . SER A 1 72 ? 18.343 1.652 -9.600 1.00 91.75 72 SER A CA 1
ATOM 543 C C . SER A 1 72 ? 18.618 0.351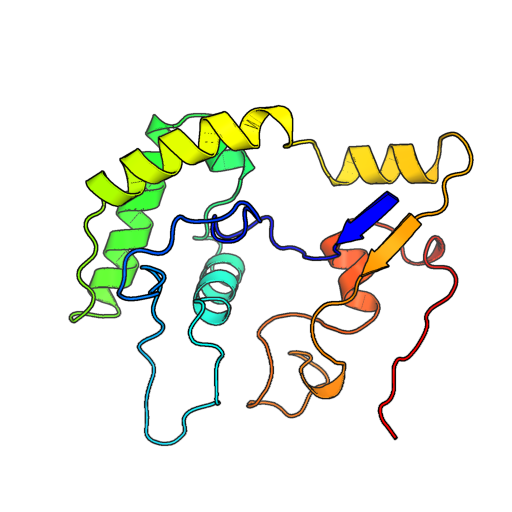 -10.351 1.00 91.75 72 SER A C 1
ATOM 545 O O . SER A 1 72 ? 18.002 0.091 -11.385 1.00 91.75 72 SER A O 1
ATOM 547 N N . LYS A 1 73 ? 19.492 -0.515 -9.819 1.00 93.50 73 LYS A N 1
ATOM 548 C CA . LYS A 1 73 ? 19.747 -1.846 -10.395 1.00 93.50 73 LYS A CA 1
ATOM 549 C C . LYS A 1 73 ? 18.476 -2.694 -10.407 1.00 93.50 73 LYS A C 1
ATOM 551 O O . LYS A 1 73 ? 18.114 -3.233 -11.452 1.00 93.50 73 LYS A O 1
ATOM 556 N N . LYS A 1 74 ? 17.767 -2.779 -9.275 1.00 89.25 74 LYS A N 1
ATOM 557 C CA . LYS A 1 74 ? 16.522 -3.559 -9.175 1.00 89.25 74 LYS A CA 1
ATOM 558 C C . LYS A 1 74 ? 15.413 -2.988 -10.068 1.00 89.25 74 LYS A C 1
ATOM 560 O O . LYS A 1 74 ? 14.684 -3.753 -10.694 1.00 89.25 74 LYS A O 1
ATOM 565 N N . PHE A 1 75 ? 15.319 -1.663 -10.187 1.00 90.44 75 PHE A N 1
ATOM 566 C CA . PHE A 1 75 ? 14.371 -0.986 -11.075 1.00 90.44 75 PHE A CA 1
ATOM 567 C C . PHE A 1 75 ? 14.615 -1.325 -12.545 1.00 90.44 75 PHE A C 1
ATOM 569 O O . PHE A 1 75 ? 13.671 -1.677 -13.247 1.00 90.44 75 PHE A O 1
ATOM 576 N N . LYS A 1 76 ? 15.873 -1.305 -13.004 1.00 90.94 76 LYS A N 1
ATOM 577 C CA . LYS A 1 76 ? 16.221 -1.680 -14.384 1.00 90.94 76 LYS A CA 1
ATOM 578 C C . LYS A 1 76 ? 15.879 -3.138 -14.689 1.00 90.94 76 LYS A C 1
ATOM 580 O O . LYS A 1 76 ? 15.323 -3.416 -15.747 1.00 90.94 76 LYS A O 1
ATOM 585 N N . VAL A 1 77 ? 16.142 -4.055 -13.754 1.00 91.00 77 VAL A N 1
ATOM 586 C CA . VAL A 1 77 ? 15.755 -5.471 -13.892 1.00 91.00 77 VAL A CA 1
ATOM 587 C C . VAL A 1 77 ? 14.236 -5.610 -14.016 1.00 91.00 77 VAL A C 1
ATOM 589 O O . VAL A 1 77 ? 13.755 -6.277 -14.931 1.00 91.00 77 VAL A O 1
ATOM 592 N N . LEU A 1 78 ? 13.477 -4.942 -13.144 1.00 87.25 78 LEU A N 1
ATOM 593 C CA . LEU A 1 78 ? 12.015 -4.969 -13.178 1.00 87.25 78 LEU A CA 1
ATOM 594 C C . LEU A 1 78 ? 11.472 -4.382 -14.491 1.00 87.25 78 LEU A C 1
ATOM 596 O O . LEU A 1 78 ? 10.617 -4.987 -15.134 1.00 87.25 78 LEU A O 1
ATOM 600 N N . ALA A 1 79 ? 11.995 -3.235 -14.926 1.00 87.56 79 ALA A N 1
ATOM 601 C CA . ALA A 1 79 ? 11.612 -2.605 -16.186 1.00 87.56 79 ALA A CA 1
ATOM 602 C C . ALA A 1 79 ? 11.905 -3.513 -17.388 1.00 87.56 79 ALA A C 1
ATOM 604 O O . ALA A 1 79 ? 11.070 -3.625 -18.285 1.00 87.56 79 ALA A O 1
ATOM 605 N N . GLN A 1 80 ? 13.045 -4.210 -17.391 1.00 87.81 80 GLN A N 1
ATOM 606 C CA . GLN A 1 80 ? 13.391 -5.157 -18.448 1.00 87.81 80 GLN A CA 1
ATOM 607 C C . GLN A 1 80 ? 12.423 -6.346 -18.493 1.00 87.81 80 GLN A C 1
ATOM 609 O O . GLN A 1 80 ? 11.960 -6.705 -19.572 1.00 87.81 80 GLN A O 1
ATOM 614 N N . GLN A 1 81 ? 12.047 -6.909 -17.340 1.00 85.12 81 GLN A N 1
ATOM 615 C CA . GLN A 1 81 ? 11.039 -7.977 -17.264 1.00 85.12 81 GLN A CA 1
ATOM 616 C C . GLN A 1 81 ? 9.691 -7.534 -17.853 1.00 85.12 81 GLN A C 1
ATOM 618 O O . GLN A 1 81 ? 9.044 -8.287 -18.589 1.00 85.12 81 GLN A O 1
ATOM 623 N N . TYR A 1 82 ? 9.283 -6.293 -17.571 1.00 82.81 82 TYR A N 1
ATOM 624 C CA . TYR A 1 82 ? 8.078 -5.710 -18.155 1.00 82.81 82 TYR A CA 1
ATOM 625 C C . TYR A 1 82 ? 8.205 -5.498 -19.668 1.00 82.81 82 TYR A C 1
ATOM 627 O O . TYR A 1 82 ? 7.265 -5.826 -20.385 1.00 82.81 82 TYR A O 1
ATOM 635 N N . LYS A 1 83 ? 9.354 -5.033 -20.175 1.00 84.44 83 LYS A N 1
ATOM 636 C CA . LYS A 1 83 ? 9.606 -4.908 -21.625 1.00 84.44 83 LYS A CA 1
ATOM 637 C C . LYS A 1 83 ? 9.541 -6.259 -22.342 1.00 84.44 83 LYS A C 1
ATOM 639 O O . LYS A 1 83 ? 8.959 -6.347 -23.416 1.00 84.44 83 LYS A O 1
ATOM 644 N N . THR A 1 84 ? 10.083 -7.322 -21.742 1.00 86.06 84 THR A N 1
ATOM 645 C CA . THR A 1 84 ? 10.002 -8.681 -22.304 1.00 86.06 84 THR A CA 1
ATOM 646 C C . THR A 1 84 ? 8.565 -9.198 -22.345 1.00 86.06 84 THR A C 1
ATOM 648 O O . THR A 1 84 ? 8.159 -9.808 -23.328 1.00 86.06 84 THR A O 1
ATOM 651 N N . SER A 1 85 ? 7.787 -8.937 -21.293 1.00 81.12 85 SER A N 1
ATOM 652 C CA . SER A 1 85 ? 6.387 -9.379 -21.212 1.00 81.12 85 SER A CA 1
ATOM 653 C C . SER A 1 85 ? 5.455 -8.557 -22.111 1.00 81.12 85 SER A C 1
ATOM 655 O O . SER A 1 85 ? 4.427 -9.057 -22.558 1.00 81.12 85 SER A O 1
ATOM 657 N N . TYR A 1 86 ? 5.810 -7.297 -22.376 1.00 81.38 86 TYR A N 1
ATOM 658 C CA . TYR A 1 86 ? 5.015 -6.346 -23.149 1.00 81.38 86 TYR A CA 1
ATOM 659 C C . TYR A 1 86 ? 5.906 -5.630 -24.179 1.00 81.38 86 TYR A C 1
ATOM 661 O O . TYR A 1 86 ? 6.388 -4.530 -23.908 1.00 81.38 86 TYR A O 1
ATOM 669 N N . PRO A 1 87 ? 6.099 -6.201 -25.382 1.00 77.06 87 PRO A N 1
ATOM 670 C CA . PRO A 1 87 ? 7.033 -5.670 -26.384 1.00 77.06 87 PRO A CA 1
ATOM 671 C C . PRO A 1 87 ? 6.713 -4.247 -26.864 1.00 77.06 87 PRO A C 1
ATOM 673 O O . PRO A 1 87 ? 7.592 -3.523 -27.316 1.00 77.06 87 PRO A O 1
ATOM 676 N N . THR A 1 88 ? 5.451 -3.825 -26.758 1.00 79.19 88 THR A N 1
ATOM 677 C CA . THR A 1 88 ? 4.990 -2.477 -27.128 1.00 79.19 88 THR A CA 1
ATOM 678 C C . THR A 1 88 ? 5.262 -1.424 -26.050 1.00 79.19 88 THR A C 1
ATOM 680 O O . THR A 1 88 ? 4.943 -0.250 -26.238 1.00 79.19 88 THR A O 1
ATOM 683 N N . LEU A 1 89 ? 5.782 -1.826 -24.888 1.00 75.75 89 LEU A N 1
ATOM 684 C CA . LEU A 1 89 ? 5.997 -0.948 -23.749 1.00 75.75 89 LEU A CA 1
ATOM 685 C C . LEU A 1 89 ? 7.350 -0.242 -23.872 1.00 75.75 89 LEU A C 1
ATOM 687 O O . LEU A 1 89 ? 8.401 -0.818 -23.593 1.00 75.75 89 LEU A O 1
ATOM 691 N N . ASN A 1 90 ? 7.317 1.036 -24.247 1.00 77.94 90 ASN A N 1
ATOM 692 C CA . ASN A 1 90 ? 8.503 1.879 -24.212 1.00 77.94 90 ASN A CA 1
ATOM 693 C C . ASN A 1 90 ? 8.633 2.535 -22.829 1.00 77.94 90 ASN A C 1
ATOM 695 O O . ASN A 1 90 ? 7.747 3.279 -22.411 1.00 77.94 90 ASN A O 1
ATOM 699 N N . ILE A 1 91 ? 9.721 2.234 -22.120 1.00 78.38 91 ILE A N 1
ATOM 700 C CA . ILE A 1 91 ? 10.054 2.832 -20.820 1.00 78.38 91 ILE A CA 1
ATOM 701 C C . ILE A 1 91 ? 11.435 3.457 -20.952 1.00 78.38 91 ILE A C 1
ATOM 703 O O . ILE A 1 91 ? 12.413 2.734 -21.188 1.00 78.38 91 ILE A O 1
ATOM 707 N N . ASP A 1 92 ? 11.498 4.768 -20.747 1.00 87.44 92 ASP A N 1
ATOM 708 C CA . ASP A 1 92 ? 12.743 5.476 -20.484 1.00 87.44 92 ASP A CA 1
ATOM 709 C C . ASP A 1 92 ? 13.108 5.269 -19.012 1.00 87.44 92 ASP A C 1
ATOM 711 O O . ASP A 1 92 ? 12.550 5.894 -18.112 1.00 87.44 92 ASP A O 1
ATOM 715 N N . THR A 1 93 ? 13.994 4.309 -18.750 1.00 86.81 93 THR A N 1
ATOM 716 C CA . THR A 1 93 ? 14.335 3.948 -17.372 1.00 86.81 93 THR A CA 1
ATOM 717 C C . THR A 1 93 ? 15.088 5.060 -16.663 1.00 86.81 93 THR A C 1
ATOM 719 O O . THR A 1 93 ? 14.965 5.177 -15.446 1.00 86.81 93 THR A O 1
ATOM 722 N N . GLU A 1 94 ? 15.842 5.878 -17.397 1.00 89.06 94 GLU A N 1
ATOM 723 C CA . GLU A 1 94 ? 16.760 6.828 -16.777 1.00 89.06 94 GLU A CA 1
ATOM 724 C C . GLU A 1 94 ? 16.017 8.107 -16.405 1.00 89.06 94 GLU A C 1
ATOM 726 O O . GLU A 1 94 ? 16.189 8.600 -15.289 1.00 89.06 94 GLU A O 1
ATOM 731 N N . ALA A 1 95 ? 15.099 8.561 -17.266 1.00 88.75 95 ALA A N 1
ATOM 732 C CA . ALA A 1 95 ? 14.185 9.655 -16.945 1.00 88.75 95 ALA A CA 1
ATOM 733 C C . ALA A 1 95 ? 13.288 9.320 -15.739 1.00 88.75 95 ALA A C 1
ATOM 735 O O . ALA A 1 95 ? 13.106 10.147 -14.843 1.00 88.75 95 ALA A O 1
ATOM 736 N N . GLU A 1 96 ? 12.755 8.095 -15.671 1.00 88.19 96 GLU A N 1
ATOM 737 C CA . GLU A 1 96 ? 11.937 7.655 -14.533 1.00 88.19 96 GLU A CA 1
ATOM 738 C C . GLU A 1 96 ? 12.761 7.590 -13.238 1.00 88.19 96 GLU A C 1
ATOM 740 O O . GLU A 1 96 ? 12.299 8.033 -12.186 1.00 88.19 96 GLU A O 1
ATOM 745 N N . LEU A 1 97 ? 14.005 7.099 -13.293 1.00 88.62 97 LEU A N 1
ATOM 746 C CA . LEU A 1 97 ? 14.897 7.093 -12.130 1.00 88.62 97 LEU A CA 1
ATOM 747 C C . LEU A 1 97 ? 15.213 8.509 -11.638 1.00 88.62 97 LEU A C 1
ATOM 749 O O . LEU A 1 97 ? 15.209 8.748 -10.428 1.00 88.62 97 LEU A O 1
ATOM 753 N N . GLU A 1 98 ? 15.439 9.461 -12.541 1.00 91.12 98 GLU A N 1
ATOM 754 C CA . GLU A 1 98 ? 15.672 10.859 -12.173 1.00 91.12 98 GLU A CA 1
ATOM 755 C C . GLU A 1 98 ? 14.452 11.472 -11.469 1.00 91.12 98 GLU A C 1
ATOM 757 O O . GLU A 1 98 ? 14.582 12.081 -10.402 1.00 91.12 98 GLU A O 1
ATOM 762 N N . GLN A 1 99 ? 13.245 11.228 -11.986 1.00 89.50 99 GLN A N 1
ATOM 763 C CA . GLN A 1 99 ? 12.009 11.661 -11.329 1.00 89.50 99 GLN A CA 1
ATOM 764 C C . GLN A 1 99 ? 11.827 11.010 -9.953 1.00 89.50 99 GLN A C 1
ATOM 766 O O . GLN A 1 99 ? 11.494 11.689 -8.976 1.00 89.50 99 GLN A O 1
ATOM 771 N N . LEU A 1 100 ? 12.087 9.705 -9.842 1.00 88.31 100 LEU A N 1
ATOM 772 C CA . LEU A 1 100 ? 12.005 8.972 -8.579 1.00 88.31 100 LEU A CA 1
ATOM 773 C C . LEU A 1 100 ? 12.975 9.522 -7.535 1.00 88.31 100 LEU A C 1
ATOM 775 O O . LEU A 1 100 ? 12.616 9.587 -6.361 1.00 88.31 100 LEU A O 1
ATOM 779 N N . LYS A 1 101 ? 14.159 9.985 -7.945 1.00 88.56 101 LYS A N 1
ATOM 780 C CA . LYS A 1 101 ? 15.122 10.646 -7.056 1.00 88.56 101 LYS A CA 1
ATOM 781 C C . LYS A 1 101 ? 14.571 11.958 -6.493 1.00 88.56 101 LYS A C 1
ATOM 783 O O . LYS A 1 101 ? 14.674 12.203 -5.294 1.00 88.56 101 LYS A O 1
ATOM 788 N N . ILE A 1 102 ? 13.922 12.771 -7.328 1.00 91.12 102 ILE A N 1
ATOM 789 C CA . ILE A 1 102 ? 13.272 14.017 -6.886 1.00 91.12 102 ILE A CA 1
ATOM 790 C C . ILE A 1 102 ? 12.149 13.711 -5.888 1.00 91.12 102 ILE A C 1
ATOM 792 O O . ILE A 1 102 ? 12.003 14.397 -4.872 1.00 91.12 102 ILE A O 1
ATOM 796 N N . TYR A 1 103 ? 11.345 12.678 -6.152 1.00 88.94 103 TYR A N 1
ATOM 797 C CA . TYR A 1 103 ? 10.288 12.269 -5.231 1.00 88.94 103 TYR A CA 1
ATOM 798 C C . TYR A 1 103 ? 10.837 11.693 -3.930 1.00 88.94 103 TYR A C 1
ATOM 800 O O . TYR A 1 103 ? 10.284 12.008 -2.878 1.00 88.94 103 TYR A O 1
ATOM 808 N N . ALA A 1 104 ? 11.922 10.917 -3.982 1.00 88.69 104 ALA A N 1
ATOM 809 C CA . ALA A 1 104 ? 12.573 10.339 -2.812 1.00 88.69 104 ALA A CA 1
ATOM 810 C C . ALA A 1 104 ? 12.927 11.420 -1.784 1.00 88.69 104 ALA A C 1
ATOM 812 O O . ALA A 1 104 ? 12.558 11.291 -0.618 1.00 88.69 104 ALA A O 1
ATOM 813 N N . GLU A 1 105 ? 13.530 12.530 -2.218 1.00 89.94 105 GLU A N 1
ATOM 814 C CA . GLU A 1 105 ? 13.877 13.637 -1.318 1.00 89.94 105 GLU A CA 1
ATOM 815 C C . GLU A 1 105 ? 12.640 14.319 -0.714 1.00 89.94 105 GLU A C 1
ATOM 817 O O . GLU A 1 105 ? 12.623 14.648 0.472 1.00 89.94 105 GLU A O 1
ATOM 822 N N . LYS A 1 106 ? 11.554 14.464 -1.485 1.00 90.50 106 LYS A N 1
ATOM 823 C CA . LYS A 1 106 ? 10.300 15.060 -0.989 1.00 90.50 106 LYS A CA 1
ATOM 824 C C . LYS A 1 106 ? 9.577 14.171 0.024 1.00 90.50 106 LYS A C 1
ATOM 826 O O . LYS A 1 106 ? 8.962 14.688 0.955 1.00 90.50 106 LYS A O 1
ATOM 831 N N . ILE A 1 107 ? 9.602 12.850 -0.164 1.00 90.00 107 ILE A N 1
ATOM 832 C CA . ILE A 1 107 ? 8.885 11.908 0.710 1.00 90.00 107 ILE A CA 1
ATOM 833 C C . ILE A 1 107 ? 9.713 11.473 1.916 1.00 90.00 107 ILE A C 1
ATOM 835 O O . ILE A 1 107 ? 9.123 11.085 2.921 1.00 90.00 107 ILE A O 1
ATOM 839 N N . ARG A 1 108 ? 11.050 11.551 1.851 1.00 87.81 108 ARG A N 1
ATOM 840 C CA . ARG A 1 108 ? 11.969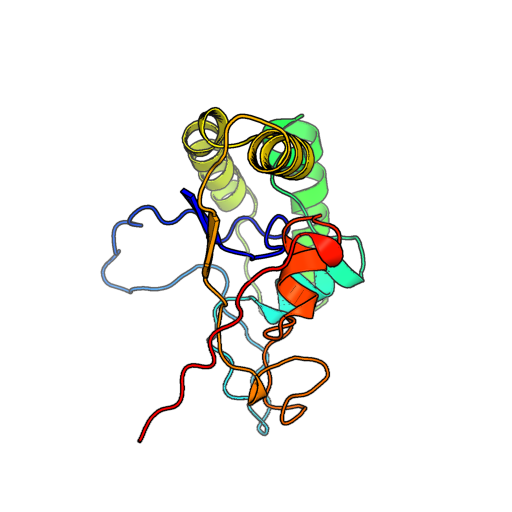 11.138 2.922 1.00 87.81 108 ARG A CA 1
ATOM 841 C C . ARG A 1 108 ? 11.544 11.599 4.329 1.00 87.81 108 ARG A C 1
ATOM 843 O O . ARG A 1 108 ? 11.504 10.738 5.202 1.00 87.81 108 ARG A O 1
ATOM 850 N N . PRO A 1 109 ? 11.152 12.867 4.584 1.00 90.81 109 PRO A N 1
ATOM 851 C CA . PRO A 1 109 ? 10.739 13.289 5.931 1.00 90.81 109 PRO A CA 1
ATOM 852 C C . PRO A 1 109 ? 9.379 12.729 6.386 1.00 90.81 109 PRO A C 1
ATOM 854 O O . PRO A 1 109 ? 9.055 12.769 7.573 1.00 90.81 109 PRO A O 1
ATOM 857 N N . LEU A 1 110 ? 8.559 12.228 5.460 1.00 89.81 110 LEU A N 1
ATOM 858 C CA . LEU A 1 110 ? 7.226 11.688 5.741 1.00 89.81 110 LEU A CA 1
ATOM 859 C C . LEU A 1 110 ? 7.254 10.183 6.024 1.00 89.81 110 LEU A C 1
ATOM 861 O O . LEU A 1 110 ? 6.315 9.651 6.620 1.00 89.81 110 LEU A O 1
ATOM 865 N N . VAL A 1 111 ? 8.306 9.490 5.587 1.00 87.88 111 VAL A N 1
ATOM 866 C CA . VAL A 1 111 ? 8.414 8.039 5.726 1.00 87.88 111 VAL A CA 1
ATOM 867 C C . VAL A 1 111 ? 8.846 7.673 7.139 1.00 87.88 111 VAL A C 1
ATOM 869 O O . VAL A 1 111 ? 9.801 8.211 7.691 1.00 87.88 111 VAL A O 1
ATOM 872 N N . LYS A 1 112 ? 8.114 6.730 7.727 1.00 88.62 112 LYS A N 1
ATOM 873 C CA . LYS A 1 112 ? 8.361 6.160 9.052 1.00 88.62 112 LYS A CA 1
ATOM 874 C C . LYS A 1 112 ? 8.145 4.656 8.990 1.00 88.62 112 LYS A C 1
ATOM 876 O O . LYS A 1 112 ? 7.475 4.167 8.077 1.00 88.62 112 LYS A O 1
ATOM 881 N N . ASP A 1 113 ? 8.659 3.942 9.985 1.00 90.06 113 ASP A N 1
ATOM 882 C CA . ASP A 1 113 ? 8.227 2.569 10.237 1.00 90.06 113 ASP A CA 1
ATOM 883 C C . ASP A 1 113 ? 6.734 2.582 10.590 1.00 90.06 113 ASP A C 1
ATOM 885 O O . ASP A 1 113 ? 6.337 3.041 11.663 1.00 90.06 113 ASP A O 1
ATOM 889 N N . GLY A 1 114 ? 5.906 2.119 9.652 1.00 89.25 114 GLY A N 1
ATOM 890 C CA . GLY A 1 114 ? 4.455 2.120 9.794 1.00 89.25 114 GLY A CA 1
ATOM 891 C C . GLY A 1 114 ? 3.966 1.219 10.927 1.00 89.25 114 GLY A C 1
ATOM 892 O O . GLY A 1 114 ? 3.042 1.605 11.640 1.00 89.25 114 GLY A O 1
ATOM 893 N N . VAL A 1 115 ? 4.604 0.063 11.139 1.00 89.62 115 VAL A N 1
ATOM 894 C CA . VAL A 1 115 ? 4.192 -0.898 12.173 1.00 89.62 115 VAL A CA 1
ATOM 895 C C . VAL A 1 115 ? 4.496 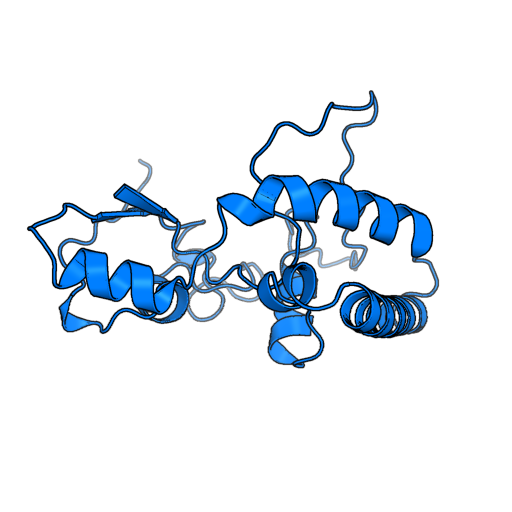-0.322 13.547 1.00 89.62 115 VAL A C 1
ATOM 897 O O . VAL A 1 115 ? 3.613 -0.255 14.402 1.00 89.62 115 VAL A O 1
ATOM 900 N N . TYR A 1 116 ? 5.717 0.176 13.741 1.00 90.44 116 TYR A N 1
ATOM 901 C CA . TYR A 1 116 ? 6.103 0.796 15.004 1.00 90.44 116 TYR A CA 1
ATOM 902 C C . TYR A 1 116 ? 5.307 2.078 15.283 1.00 90.44 116 TYR A C 1
ATOM 904 O O . TYR A 1 116 ? 4.855 2.306 16.406 1.00 90.44 116 TYR A O 1
ATOM 912 N N . PHE A 1 117 ? 5.054 2.888 14.253 1.00 91.50 117 PHE A N 1
ATOM 913 C CA . PHE A 1 117 ? 4.214 4.078 14.365 1.00 91.50 117 PHE A CA 1
ATOM 914 C C . PHE A 1 117 ? 2.793 3.741 14.837 1.00 91.50 117 PHE A C 1
ATOM 916 O O . PHE A 1 117 ? 2.272 4.394 15.744 1.00 91.50 117 PHE A O 1
ATOM 923 N N . MET A 1 118 ? 2.173 2.710 14.256 1.00 90.56 118 MET A N 1
ATOM 924 C CA . MET A 1 118 ? 0.846 2.255 14.669 1.00 90.56 118 MET A CA 1
ATOM 925 C C . MET A 1 118 ? 0.863 1.654 16.072 1.00 90.56 118 MET A C 1
ATOM 927 O O . MET A 1 118 ? -0.014 1.968 16.874 1.00 90.56 118 MET A O 1
ATOM 931 N N . TYR A 1 119 ? 1.887 0.870 16.409 1.00 91.75 119 TYR A N 1
ATOM 932 C CA . TYR A 1 119 ? 2.069 0.324 17.750 1.00 91.75 119 TYR A CA 1
ATOM 933 C C . TYR A 1 119 ? 2.117 1.431 18.813 1.00 91.75 119 TYR A C 1
ATOM 935 O O . TYR A 1 119 ? 1.358 1.385 19.783 1.00 91.75 119 TYR A O 1
ATOM 943 N N . GLN A 1 120 ? 2.923 2.476 18.596 1.00 92.62 120 GLN A N 1
ATOM 944 C CA . GLN A 1 120 ? 2.987 3.645 19.479 1.00 92.62 120 GLN A CA 1
ATOM 945 C C . GLN A 1 120 ? 1.663 4.416 19.540 1.00 92.62 120 GLN A C 1
ATOM 947 O O . GLN A 1 120 ? 1.304 4.951 20.588 1.00 92.62 120 GLN A O 1
ATOM 952 N N . ALA A 1 121 ? 0.936 4.510 18.424 1.00 91.81 121 ALA A N 1
ATOM 953 C CA . ALA A 1 121 ? -0.355 5.188 18.387 1.00 91.81 121 ALA A CA 1
ATOM 954 C C . ALA A 1 121 ? -1.441 4.439 19.176 1.00 91.81 121 ALA A C 1
ATOM 956 O O . ALA A 1 121 ? -2.334 5.093 19.709 1.00 91.81 121 ALA A O 1
ATOM 957 N N . LEU A 1 122 ? -1.354 3.107 19.250 1.00 90.69 122 LEU A N 1
ATOM 958 C CA . LEU A 1 122 ? -2.292 2.247 19.976 1.00 90.69 122 LEU A CA 1
ATOM 959 C C . LEU A 1 122 ? -1.967 2.126 21.473 1.00 90.69 122 LEU A C 1
ATOM 961 O O . LEU A 1 122 ? -2.890 2.093 22.280 1.00 90.69 122 LEU A O 1
ATOM 965 N N . HIS A 1 123 ? -0.682 2.067 21.842 1.00 91.44 123 HIS A N 1
ATOM 966 C CA . HIS A 1 123 ? -0.236 1.860 23.232 1.00 91.44 123 HIS A CA 1
ATOM 967 C C . HIS A 1 123 ? 0.113 3.153 23.974 1.00 91.44 123 HIS A C 1
ATOM 969 O O . HIS A 1 123 ? 0.259 3.150 25.193 1.00 91.44 123 HIS A O 1
ATOM 975 N N . GLY A 1 124 ? 0.309 4.247 23.240 1.00 89.56 124 GLY A N 1
ATOM 976 C CA . GLY A 1 124 ? 0.601 5.553 23.811 1.00 89.56 124 GLY A CA 1
ATOM 977 C C . GLY A 1 124 ? -0.639 6.232 24.413 1.00 89.56 124 GLY A C 1
ATOM 978 O O . GLY A 1 124 ? -1.628 5.575 24.738 1.00 89.56 124 GLY A O 1
ATOM 979 N N . PRO A 1 125 ? -0.627 7.571 24.551 1.00 88.38 125 PRO A N 1
ATOM 980 C CA . PRO A 1 125 ? -1.803 8.300 25.016 1.00 88.38 125 PRO A CA 1
ATOM 981 C C . PRO A 1 125 ? -2.995 8.025 24.096 1.00 88.38 125 PRO A C 1
ATOM 983 O O . PRO A 1 125 ? -2.824 7.920 22.881 1.00 88.38 125 PRO A O 1
ATOM 986 N N . SER A 1 126 ? -4.194 7.940 24.678 1.00 85.25 126 SER A N 1
ATOM 987 C CA . SER A 1 126 ? -5.420 7.585 23.956 1.00 85.25 126 SER A CA 1
ATOM 988 C C . SER A 1 126 ? -5.625 8.476 22.727 1.00 85.25 126 SER A C 1
ATOM 990 O O . SER A 1 126 ? -5.908 9.673 22.832 1.00 85.25 126 SER A O 1
ATOM 992 N N . LYS A 1 127 ? -5.456 7.887 21.539 1.00 89.81 127 LYS A N 1
ATOM 993 C CA . LYS A 1 127 ? -5.639 8.548 20.245 1.00 89.81 127 LYS A CA 1
ATOM 994 C C . LYS A 1 127 ? -6.826 7.933 19.524 1.00 89.81 127 LYS A C 1
ATOM 996 O O . LYS A 1 127 ? -6.935 6.721 19.381 1.00 89.81 127 LYS A O 1
ATOM 1001 N N . LYS A 1 128 ? -7.685 8.791 18.972 1.00 91.44 128 LYS A N 1
ATOM 1002 C CA . LYS A 1 128 ? -8.728 8.364 18.033 1.00 91.44 128 LYS A CA 1
ATOM 1003 C C . LYS A 1 128 ? -8.105 8.189 16.645 1.00 91.44 128 LYS A C 1
ATOM 1005 O O . LYS A 1 128 ? -7.626 9.154 16.031 1.00 91.44 128 LYS A O 1
ATOM 1010 N N . ILE A 1 129 ? -8.079 6.947 16.175 1.00 91.75 129 ILE A N 1
ATOM 1011 C CA . ILE A 1 129 ? -7.576 6.567 14.853 1.00 91.75 129 ILE A CA 1
ATOM 1012 C C . ILE A 1 129 ? -8.781 6.333 13.950 1.00 91.75 129 ILE A C 1
ATOM 1014 O O . ILE A 1 129 ? -9.677 5.568 14.296 1.00 91.75 129 ILE A O 1
ATOM 1018 N N . LEU A 1 130 ? -8.805 7.021 12.811 1.00 93.25 130 LEU A N 1
ATOM 1019 C CA . LEU A 1 130 ? -9.798 6.802 11.768 1.00 93.25 130 LEU A CA 1
ATOM 1020 C C . LEU A 1 130 ? -9.096 6.133 10.594 1.00 93.25 130 LEU A C 1
ATOM 1022 O O . LEU A 1 130 ? -8.084 6.645 10.108 1.00 93.25 130 LEU A O 1
ATOM 1026 N N . VAL A 1 131 ? -9.639 5.000 10.166 1.00 92.44 131 VAL A N 1
ATOM 1027 C CA . VAL A 1 131 ? -9.144 4.266 9.007 1.00 92.44 131 VAL A CA 1
ATOM 1028 C C . VAL A 1 131 ? -10.106 4.474 7.851 1.00 92.44 131 VAL A C 1
ATOM 1030 O O . VAL A 1 131 ? -11.281 4.126 7.942 1.00 92.44 131 VAL A O 1
ATOM 1033 N N . GLU A 1 132 ? -9.598 5.054 6.770 1.00 91.81 132 GLU A N 1
ATOM 1034 C CA . GLU A 1 132 ? -10.354 5.220 5.532 1.00 91.81 132 GLU A CA 1
ATOM 1035 C C . GLU A 1 132 ? -10.175 3.980 4.655 1.00 91.81 132 GLU A C 1
ATOM 1037 O O . GLU A 1 132 ? -9.082 3.725 4.140 1.00 91.81 132 GLU A O 1
ATOM 1042 N N . GLY A 1 133 ? -11.256 3.215 4.495 1.00 87.50 133 GLY A N 1
ATOM 1043 C CA . GLY A 1 133 ? -11.316 2.121 3.533 1.00 87.50 133 GLY A CA 1
ATOM 1044 C C . GLY A 1 133 ? -11.287 2.650 2.098 1.00 87.50 133 GLY A C 1
ATOM 1045 O O . GLY A 1 133 ? -11.906 3.666 1.782 1.00 87.50 133 GLY A O 1
ATOM 1046 N N . ALA A 1 134 ? -10.561 1.959 1.222 1.00 87.06 134 ALA A N 1
ATOM 1047 C CA . ALA A 1 134 ? -10.558 2.240 -0.208 1.00 87.06 134 ALA A CA 1
ATOM 1048 C C . ALA A 1 134 ? -11.518 1.293 -0.944 1.00 87.06 134 ALA A C 1
ATOM 1050 O O . ALA A 1 134 ? -11.603 0.111 -0.613 1.00 87.06 134 ALA A O 1
ATOM 1051 N N . ASN A 1 135 ? -12.177 1.808 -1.988 1.00 88.88 135 ASN A N 1
ATOM 1052 C CA . ASN A 1 135 ? -13.153 1.071 -2.800 1.00 88.88 135 ASN A CA 1
ATOM 1053 C C . ASN A 1 135 ? -14.347 0.562 -1.956 1.00 88.88 135 ASN A C 1
ATOM 1055 O O . ASN A 1 135 ? -14.744 1.220 -0.998 1.00 88.88 135 ASN A O 1
ATOM 1059 N N . ALA A 1 136 ? -14.985 -0.537 -2.367 1.00 90.75 136 ALA A N 1
ATOM 1060 C CA . ALA A 1 136 ? -16.193 -1.082 -1.751 1.00 90.75 136 ALA A CA 1
ATOM 1061 C C . ALA A 1 136 ? -16.082 -2.605 -1.611 1.00 90.75 136 ALA A C 1
ATOM 1063 O O . ALA A 1 136 ? -15.311 -3.232 -2.334 1.00 90.75 136 ALA A O 1
ATOM 1064 N N . ALA A 1 137 ? -16.884 -3.199 -0.724 1.00 89.81 137 ALA A N 1
ATOM 1065 C CA . ALA A 1 137 ? -16.826 -4.630 -0.414 1.00 89.81 137 ALA A CA 1
ATOM 1066 C C . ALA A 1 137 ? -17.010 -5.537 -1.647 1.00 89.81 137 ALA A C 1
ATOM 1068 O O . ALA A 1 137 ? -16.298 -6.521 -1.789 1.00 89.81 137 ALA A O 1
ATOM 1069 N N . LEU A 1 138 ? -17.8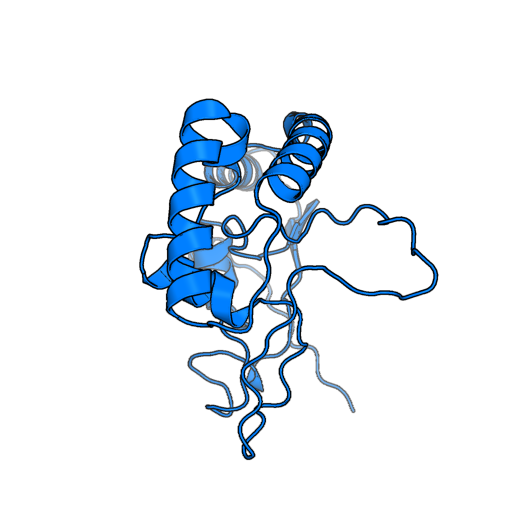93 -5.174 -2.583 1.00 92.12 138 LEU A N 1
ATOM 1070 C CA . LEU A 1 138 ? -18.115 -5.954 -3.811 1.00 92.12 138 LEU A CA 1
ATOM 1071 C C . LEU A 1 138 ? -16.972 -5.856 -4.835 1.00 92.12 138 LEU A C 1
ATOM 1073 O O . LEU A 1 138 ? -16.972 -6.588 -5.819 1.00 92.12 138 LEU A O 1
ATOM 1077 N N . LEU A 1 139 ? -16.001 -4.968 -4.608 1.00 91.69 139 LEU A N 1
ATOM 1078 C CA . LEU A 1 139 ? -14.772 -4.883 -5.396 1.00 91.69 139 LEU A CA 1
ATOM 1079 C C . LEU A 1 139 ? -13.598 -5.595 -4.712 1.00 91.69 139 LEU A C 1
ATOM 1081 O O . LEU A 1 139 ? -12.489 -5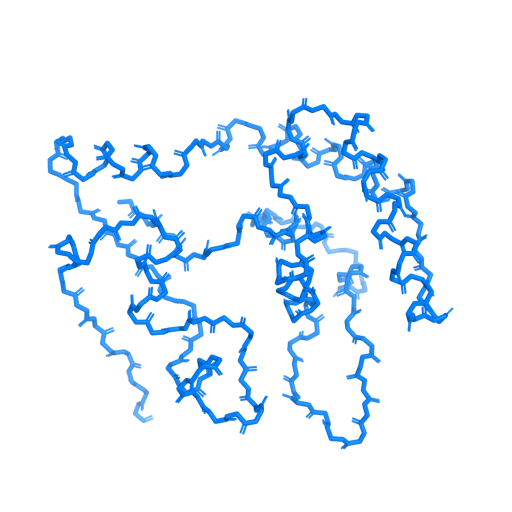.512 -5.228 1.00 91.69 139 LEU A O 1
ATOM 1085 N N . ASP A 1 140 ? -13.806 -6.254 -3.571 1.00 91.69 140 ASP A N 1
ATOM 1086 C CA . ASP A 1 140 ? -12.759 -7.015 -2.885 1.00 91.69 140 ASP A CA 1
ATOM 1087 C C . ASP A 1 140 ? -12.249 -8.162 -3.775 1.00 91.69 140 ASP A C 1
ATOM 1089 O O . ASP A 1 140 ? -13.032 -8.802 -4.475 1.00 91.69 140 ASP A O 1
ATOM 1093 N N . ILE A 1 141 ? -10.938 -8.411 -3.755 1.00 90.00 141 ILE A N 1
ATOM 1094 C CA . ILE A 1 141 ? -10.314 -9.464 -4.567 1.00 90.00 141 ILE A CA 1
ATOM 1095 C C . ILE A 1 141 ? -10.851 -10.867 -4.243 1.00 90.00 141 ILE A C 1
ATOM 1097 O O . ILE A 1 141 ? -10.972 -11.683 -5.155 1.00 90.00 141 ILE A O 1
ATOM 1101 N N . ASP A 1 142 ? -11.195 -11.128 -2.978 1.00 91.38 142 ASP A N 1
ATOM 1102 C CA . ASP A 1 142 ? -11.609 -12.451 -2.503 1.00 91.38 142 ASP A CA 1
ATOM 1103 C C . ASP A 1 142 ? -13.136 -12.589 -2.444 1.00 91.38 142 ASP A C 1
ATOM 1105 O O . ASP A 1 142 ? -13.689 -13.631 -2.791 1.00 91.38 142 ASP A O 1
ATOM 1109 N N . PHE A 1 143 ? -13.830 -11.534 -2.008 1.00 92.25 143 PHE A N 1
ATOM 1110 C CA . PHE A 1 143 ? -15.272 -11.581 -1.718 1.00 92.25 143 PHE A CA 1
ATOM 1111 C C . PHE A 1 143 ? -16.142 -10.803 -2.712 1.00 92.25 143 PHE A C 1
ATOM 1113 O O . PHE A 1 143 ? -17.365 -10.769 -2.572 1.00 92.25 143 PHE A O 1
ATOM 1120 N N . GLY A 1 144 ? -15.525 -10.127 -3.679 1.00 91.44 144 GLY A N 1
ATOM 1121 C CA . GLY A 1 144 ? -16.222 -9.329 -4.676 1.00 91.44 144 GLY A CA 1
ATOM 1122 C C . GLY A 1 144 ? -16.737 -10.137 -5.865 1.00 91.44 144 GLY A C 1
ATOM 1123 O O . GLY A 1 144 ? -16.653 -11.363 -5.925 1.00 91.44 144 GLY A O 1
ATOM 1124 N N . THR A 1 145 ? -17.255 -9.430 -6.867 1.00 90.69 145 THR A N 1
ATOM 1125 C CA . THR A 1 145 ? -17.753 -10.018 -8.122 1.00 90.69 145 THR A CA 1
ATOM 1126 C C . THR A 1 145 ? -16.606 -10.379 -9.068 1.00 90.69 145 THR A C 1
ATOM 1128 O O . THR A 1 145 ? -16.428 -9.752 -10.116 1.00 90.69 145 THR A O 1
ATOM 1131 N N . TYR A 1 146 ? -15.782 -11.356 -8.683 1.00 87.94 146 TYR A N 1
ATOM 1132 C CA . TYR A 1 146 ? -14.627 -11.798 -9.468 1.00 87.94 146 TYR A CA 1
ATOM 1133 C C . TYR A 1 146 ? -15.054 -12.256 -10.879 1.00 87.94 146 TYR A C 1
ATOM 1135 O O . TYR A 1 146 ? -16.036 -12.990 -10.999 1.00 87.94 146 TYR A O 1
ATOM 1143 N N . PRO A 1 147 ? -14.346 -11.861 -11.961 1.00 86.88 147 PRO A N 1
ATOM 1144 C CA . PRO A 1 147 ? -13.065 -11.137 -12.006 1.00 86.88 147 PRO A CA 1
ATOM 1145 C C . PRO A 1 147 ? -13.166 -9.597 -12.021 1.00 86.88 147 PRO A C 1
ATOM 1147 O O . PRO A 1 147 ? -12.140 -8.921 -12.104 1.00 86.88 147 PRO A O 1
ATOM 1150 N N . PHE A 1 148 ? -14.365 -9.010 -11.944 1.00 88.88 148 PHE A N 1
ATOM 1151 C CA . PHE A 1 148 ? -14.605 -7.558 -12.013 1.00 88.88 148 PHE A CA 1
ATOM 1152 C C . PHE A 1 148 ? -14.374 -6.860 -10.662 1.00 88.88 148 PHE A C 1
ATOM 1154 O O . PHE A 1 148 ? -15.258 -6.208 -10.108 1.00 88.88 148 PHE A O 1
ATOM 1161 N N . VAL A 1 149 ? -13.171 -7.024 -10.116 1.00 89.88 149 VAL A N 1
ATOM 1162 C CA . VAL A 1 149 ? -12.780 -6.587 -8.767 1.00 89.88 149 VAL A CA 1
ATOM 1163 C C . VAL A 1 149 ? -11.471 -5.792 -8.798 1.00 89.88 149 VAL A C 1
ATOM 1165 O O . VAL A 1 149 ? -10.781 -5.728 -9.819 1.00 89.88 149 VAL A O 1
ATOM 1168 N N . THR A 1 150 ? -11.111 -5.147 -7.685 1.00 87.88 150 THR A N 1
ATOM 1169 C CA . THR A 1 150 ? -9.750 -4.622 -7.498 1.00 87.88 150 THR A CA 1
ATOM 1170 C C . THR A 1 150 ? -8.804 -5.744 -7.059 1.00 87.88 150 THR A C 1
ATOM 1172 O O . THR A 1 150 ? -9.225 -6.825 -6.667 1.00 87.88 150 THR A O 1
ATOM 1175 N N . SER A 1 151 ? -7.497 -5.497 -7.115 1.00 85.88 151 SER A N 1
ATOM 1176 C CA . SER A 1 151 ? -6.463 -6.469 -6.727 1.00 85.88 151 SER A CA 1
ATOM 1177 C C . SER A 1 151 ? -6.115 -6.430 -5.230 1.00 85.88 151 SER A C 1
ATOM 1179 O O . SER A 1 151 ? -5.039 -6.870 -4.835 1.00 85.88 151 SER A O 1
ATOM 1181 N N . SER A 1 152 ? -6.981 -5.846 -4.401 1.00 87.06 152 SER A N 1
ATOM 1182 C CA . SER A 1 152 ? -6.744 -5.594 -2.978 1.00 87.06 152 SER A CA 1
ATOM 1183 C C . SER A 1 152 ? -7.961 -5.958 -2.138 1.00 87.06 152 SER A C 1
ATOM 1185 O O . SER A 1 152 ? -9.087 -5.901 -2.625 1.00 87.06 152 SER A O 1
ATOM 1187 N N . ASN A 1 153 ? -7.743 -6.231 -0.854 1.00 90.25 153 ASN A N 1
ATOM 1188 C CA . ASN A 1 153 ? -8.834 -6.398 0.097 1.00 90.25 153 ASN A CA 1
ATOM 1189 C C . ASN A 1 153 ? -9.431 -5.041 0.489 1.00 90.25 153 ASN A C 1
ATOM 1191 O O . ASN A 1 153 ? -8.717 -4.134 0.920 1.00 90.25 153 ASN A O 1
ATOM 1195 N N . CYS A 1 154 ? -10.745 -4.924 0.341 1.00 89.50 154 CYS A N 1
ATOM 1196 C CA . CYS A 1 154 ? -11.559 -3.753 0.670 1.00 89.50 154 CYS A CA 1
ATOM 1197 C C . CYS A 1 154 ? -12.404 -3.972 1.933 1.00 89.50 154 CYS A C 1
ATOM 1199 O O . CYS A 1 154 ? -13.076 -3.058 2.407 1.00 89.50 154 CYS A O 1
ATOM 1201 N N . THR A 1 155 ? -12.385 -5.189 2.470 1.00 92.00 155 THR A N 1
ATOM 1202 C CA . THR A 1 155 ? -13.053 -5.576 3.714 1.00 92.00 155 THR A CA 1
ATOM 1203 C C . THR A 1 155 ? -12.210 -5.256 4.954 1.00 92.00 155 THR A C 1
ATOM 1205 O O . THR A 1 155 ? -11.043 -4.864 4.871 1.00 92.00 155 THR A O 1
ATOM 1208 N N . VAL A 1 156 ? -12.796 -5.450 6.142 1.00 92.62 156 VAL A N 1
ATOM 1209 C CA . VAL A 1 156 ? -12.155 -5.166 7.442 1.00 92.62 156 VAL A CA 1
ATOM 1210 C C . VAL A 1 156 ? -10.817 -5.894 7.635 1.00 92.62 156 VAL A C 1
ATOM 1212 O O . VAL A 1 156 ? -9.911 -5.350 8.263 1.00 92.62 156 VAL A O 1
ATOM 1215 N N . GLY A 1 157 ? -10.639 -7.076 7.034 1.00 90.88 157 GLY A N 1
ATOM 1216 C CA . GLY A 1 157 ? -9.375 -7.819 7.089 1.00 90.88 157 GLY A CA 1
ATOM 1217 C C . GLY A 1 157 ? -8.198 -7.064 6.459 1.00 90.88 157 GLY A C 1
ATOM 1218 O O . GLY A 1 157 ? -7.064 -7.179 6.931 1.00 90.88 157 GLY A O 1
ATOM 1219 N N . GLY A 1 158 ? -8.466 -6.215 5.459 1.00 90.25 158 GLY A N 1
ATOM 1220 C CA . GLY A 1 158 ? -7.468 -5.339 4.841 1.00 90.25 158 GLY A CA 1
ATOM 1221 C C . GLY A 1 158 ? -6.889 -4.302 5.809 1.00 90.25 158 GLY A C 1
ATOM 1222 O O . GLY A 1 158 ? -5.748 -3.871 5.644 1.00 90.25 158 GLY A O 1
ATOM 1223 N N . VAL A 1 159 ? -7.626 -3.943 6.866 1.00 91.12 159 VAL A N 1
ATOM 1224 C CA . VAL A 1 159 ? -7.141 -3.028 7.908 1.00 91.12 159 VAL A CA 1
ATOM 1225 C C . VAL A 1 159 ? -6.035 -3.690 8.729 1.00 91.12 159 VAL A C 1
ATOM 1227 O O . VAL A 1 159 ? -4.974 -3.093 8.910 1.00 91.12 159 VAL A O 1
ATOM 1230 N N . CYS A 1 160 ? -6.240 -4.936 9.168 1.00 92.00 160 CYS A N 1
ATOM 1231 C CA . CYS A 1 160 ? -5.230 -5.699 9.906 1.00 92.00 160 CYS A CA 1
ATOM 1232 C C . CYS A 1 160 ? -3.953 -5.884 9.084 1.00 92.00 160 CYS A C 1
ATOM 1234 O O . CYS A 1 160 ? -2.862 -5.530 9.529 1.00 92.00 160 CYS A O 1
ATOM 1236 N N . THR A 1 161 ? -4.089 -6.411 7.865 1.00 90.31 161 THR A N 1
ATOM 1237 C CA . THR A 1 161 ? -2.940 -6.755 7.012 1.00 90.31 161 THR A CA 1
ATOM 1238 C C . THR A 1 161 ? -2.260 -5.527 6.409 1.00 90.31 161 THR A C 1
ATOM 1240 O O . THR A 1 161 ? -1.069 -5.568 6.108 1.00 90.31 161 THR A O 1
ATOM 1243 N N . GLY A 1 162 ? -2.992 -4.426 6.224 1.00 88.38 162 GLY A N 1
ATOM 1244 C CA . GLY A 1 162 ? -2.460 -3.179 5.682 1.00 88.38 162 GLY A CA 1
ATOM 1245 C C . GLY A 1 162 ? -1.760 -2.291 6.700 1.00 88.38 162 GLY A C 1
ATOM 1246 O O . GLY A 1 162 ? -0.775 -1.650 6.341 1.00 88.38 162 GLY A O 1
ATOM 1247 N N . LEU A 1 163 ? -2.240 -2.256 7.946 1.00 88.19 163 LEU A N 1
ATOM 1248 C CA . LEU A 1 163 ? -1.670 -1.415 9.007 1.00 88.19 163 LEU A CA 1
ATOM 1249 C C . LEU A 1 163 ? -0.758 -2.175 9.975 1.00 88.19 163 LEU A C 1
ATOM 1251 O O . LEU A 1 163 ? -0.078 -1.540 10.776 1.00 88.19 163 LEU A O 1
ATOM 1255 N N . GLY A 1 164 ? -0.745 -3.510 9.923 1.00 89.81 164 GLY A N 1
ATOM 1256 C CA . GLY A 1 164 ? 0.017 -4.331 10.865 1.00 89.81 164 GLY A CA 1
ATOM 1257 C C . GLY A 1 164 ? -0.557 -4.291 12.281 1.00 89.81 164 GLY A C 1
ATOM 1258 O O . GLY A 1 164 ? 0.197 -4.368 13.248 1.00 89.81 164 GLY A O 1
ATOM 1259 N N . ILE A 1 165 ? -1.879 -4.137 12.411 1.00 90.62 165 ILE A N 1
ATOM 1260 C CA . ILE A 1 165 ? -2.561 -4.094 13.709 1.00 90.62 165 ILE A CA 1
ATOM 1261 C C . ILE A 1 165 ? -3.270 -5.424 13.991 1.00 90.62 165 ILE A C 1
ATOM 1263 O O . ILE A 1 165 ? -3.895 -5.986 13.082 1.00 90.62 165 ILE A O 1
ATOM 1267 N N . PRO A 1 166 ? -3.225 -5.935 15.233 1.00 92.19 166 PRO A N 1
ATOM 1268 C CA . PRO A 1 166 ? -3.954 -7.143 15.563 1.00 92.19 166 PRO A CA 1
ATOM 1269 C C . PRO A 1 166 ? -5.465 -6.870 15.661 1.00 92.19 166 PRO A C 1
ATOM 1271 O O . PRO A 1 166 ? -5.880 -5.766 16.028 1.00 92.19 166 PRO A O 1
ATOM 1274 N N . PRO A 1 167 ? -6.308 -7.869 15.347 1.00 92.69 167 PRO A N 1
ATOM 1275 C CA . PRO A 1 167 ? -7.748 -7.679 15.159 1.00 92.69 167 PRO A CA 1
ATOM 1276 C C . PRO A 1 167 ? -8.485 -7.192 16.412 1.00 92.69 167 PRO A C 1
ATOM 1278 O O . PRO A 1 167 ? -9.497 -6.515 16.287 1.00 92.69 167 PRO A O 1
ATOM 1281 N N . HIS A 1 168 ? -7.970 -7.462 17.614 1.00 92.69 168 HIS A N 1
ATOM 1282 C CA . HIS A 1 168 ? -8.593 -7.016 18.865 1.00 92.69 168 HIS A CA 1
ATOM 1283 C C . HIS A 1 168 ? -8.540 -5.493 19.083 1.00 92.69 168 HIS A C 1
ATOM 1285 O O . HIS A 1 168 ? -9.289 -4.980 19.909 1.00 92.69 168 HIS A O 1
ATOM 1291 N N . TYR A 1 169 ? -7.696 -4.757 18.345 1.00 90.81 169 TYR A N 1
ATOM 1292 C CA . TYR A 1 169 ? -7.706 -3.286 18.357 1.00 90.81 169 TYR A CA 1
ATOM 1293 C C . TYR A 1 169 ? -8.713 -2.676 17.377 1.00 90.81 169 TYR A C 1
ATOM 1295 O O . TYR A 1 169 ? -8.889 -1.455 17.361 1.00 90.81 169 TYR A O 1
ATOM 1303 N N . ILE A 1 170 ? -9.371 -3.484 16.542 1.00 91.75 170 ILE A N 1
ATOM 1304 C CA . ILE A 1 170 ? -10.422 -2.982 15.660 1.00 91.75 170 ILE A CA 1
ATOM 1305 C C . ILE A 1 170 ? -11.666 -2.707 16.503 1.00 91.75 170 ILE A C 1
ATOM 1307 O O . ILE A 1 170 ? -12.255 -3.608 17.090 1.00 91.75 170 ILE A O 1
ATOM 1311 N N . GLY A 1 171 ? -12.047 -1.432 16.561 1.00 91.69 171 GLY A N 1
ATOM 1312 C CA . GLY A 1 171 ? -13.248 -0.976 17.251 1.00 91.69 171 GLY A CA 1
ATOM 1313 C C . GLY A 1 171 ? -14.471 -0.956 16.333 1.00 91.69 171 GLY A C 1
ATOM 1314 O O . GLY A 1 171 ? -14.889 -1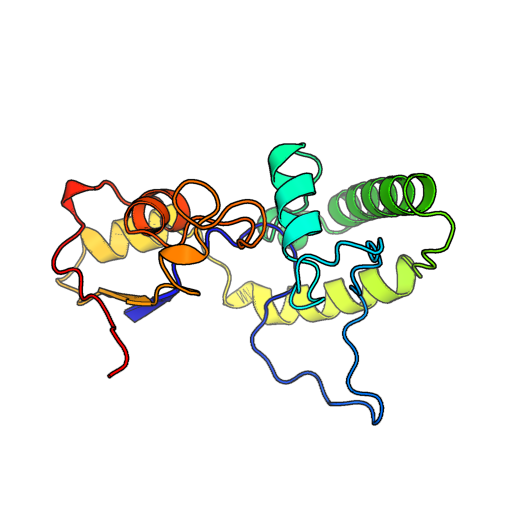.966 15.776 1.00 91.69 171 GLY A O 1
ATOM 1315 N N . LYS A 1 172 ? -15.071 0.228 16.182 1.00 94.62 172 LYS A N 1
ATOM 1316 C CA . LYS A 1 172 ? -16.301 0.414 15.399 1.00 94.62 172 LYS A CA 1
ATOM 1317 C C . LYS A 1 172 ? -16.019 0.353 13.896 1.00 94.62 172 LYS A C 1
ATOM 1319 O O . LYS A 1 172 ? -15.121 1.041 13.413 1.00 94.62 172 LYS A O 1
ATOM 1324 N N . VAL A 1 173 ? -16.842 -0.399 13.166 1.00 95.38 173 VAL A N 1
ATOM 1325 C CA . VAL A 1 173 ? -16.811 -0.502 11.700 1.00 95.38 173 VAL A CA 1
ATOM 1326 C C . VAL A 1 173 ? -18.128 0.034 11.148 1.00 95.38 173 VAL A C 1
ATOM 1328 O O . VAL A 1 173 ? -19.196 -0.417 11.552 1.00 95.38 173 VAL A O 1
ATOM 1331 N N . TYR A 1 174 ? -18.051 1.004 10.237 1.00 94.56 174 TYR A N 1
ATOM 1332 C CA . TYR A 1 174 ? -19.223 1.639 9.632 1.00 94.56 174 TYR A CA 1
ATOM 1333 C C . TYR A 1 174 ? -19.336 1.243 8.159 1.00 94.56 174 TYR A C 1
ATOM 1335 O O . TYR A 1 174 ? -18.408 1.469 7.383 1.00 94.56 174 TYR A O 1
ATOM 1343 N N . GLY A 1 175 ? -20.473 0.660 7.774 1.00 94.25 175 GLY A N 1
ATOM 1344 C CA . GLY A 1 175 ? -20.797 0.367 6.378 1.00 94.25 175 GLY A CA 1
ATOM 1345 C C . GLY A 1 175 ? -21.431 1.579 5.702 1.00 94.25 175 GLY A C 1
ATOM 1346 O O . GLY A 1 175 ? -22.457 2.072 6.163 1.00 94.25 175 GLY A O 1
ATOM 1347 N N . VAL A 1 176 ? -20.831 2.059 4.612 1.00 94.00 176 VAL A N 1
ATOM 1348 C CA . VAL A 1 176 ? -21.380 3.160 3.807 1.00 94.00 176 VAL A CA 1
ATOM 1349 C C . VAL A 1 176 ? -22.168 2.569 2.641 1.00 94.00 176 VAL A C 1
ATOM 1351 O O . VAL A 1 176 ? -21.594 1.904 1.780 1.00 94.00 176 VAL A O 1
ATOM 1354 N N . VAL A 1 177 ? -23.478 2.815 2.617 1.00 94.06 177 VAL A N 1
ATOM 1355 C CA . VAL A 1 177 ? -24.405 2.320 1.589 1.00 94.06 177 VAL A CA 1
ATOM 1356 C C . VAL A 1 177 ? -25.084 3.513 0.921 1.00 94.06 177 VAL A C 1
ATOM 1358 O O . VAL A 1 177 ? -25.463 4.471 1.593 1.00 94.06 177 VAL A O 1
ATOM 1361 N N . LYS A 1 178 ? -25.207 3.471 -0.407 1.00 94.06 178 LYS A N 1
ATOM 1362 C CA . LYS A 1 178 ? -25.912 4.491 -1.193 1.00 94.06 178 LYS A CA 1
ATOM 1363 C C . LYS A 1 178 ? -27.388 4.094 -1.333 1.00 94.06 178 LYS A C 1
ATOM 1365 O O . LYS A 1 178 ? -27.646 2.924 -1.604 1.00 94.06 178 LYS A O 1
ATOM 1370 N N . ALA A 1 179 ? -28.294 5.057 -1.141 1.00 82.31 179 ALA A N 1
ATOM 1371 C CA . ALA A 1 179 ? -29.735 4.905 -1.369 1.00 82.31 179 ALA A CA 1
ATOM 1372 C C . ALA A 1 179 ? -30.082 4.785 -2.861 1.00 82.31 179 ALA A C 1
ATOM 1374 O O . ALA A 1 179 ? -29.314 5.333 -3.693 1.00 82.31 179 ALA A O 1
#

pLDDT: mean 75.77, std 23.99, range [19.47, 95.38]

Radius of gyration: 18.08 Å; chains: 1; bounding box: 52×32×52 Å